Protein AF-M6UGB7-F1 (afdb_monomer_lite)

Structure (mmCIF, N/CA/C/O backbone):
data_AF-M6UGB7-F1
#
_entry.id   AF-M6UGB7-F1
#
loop_
_atom_site.group_PDB
_atom_site.id
_atom_site.type_symbol
_atom_site.label_atom_id
_atom_site.label_alt_id
_atom_site.label_comp_id
_atom_site.label_asym_id
_atom_site.label_entity_id
_atom_site.label_seq_id
_atom_site.pdbx_PDB_ins_code
_atom_site.Cartn_x
_atom_site.Cartn_y
_atom_site.Cartn_z
_atom_site.occupancy
_atom_site.B_iso_or_equiv
_atom_site.auth_seq_id
_atom_site.auth_comp_id
_atom_site.auth_asym_id
_atom_site.auth_atom_id
_atom_site.pdbx_PDB_model_num
ATOM 1 N N . MET A 1 1 ? 11.387 -7.022 -24.952 1.00 51.56 1 MET A N 1
ATOM 2 C CA . MET A 1 1 ? 10.448 -5.980 -24.496 1.00 51.56 1 MET A CA 1
ATOM 3 C C . MET A 1 1 ? 10.795 -5.708 -23.055 1.00 51.56 1 MET A C 1
ATOM 5 O O . MET A 1 1 ? 10.710 -6.623 -22.245 1.00 51.56 1 MET A O 1
ATOM 9 N N . ASP A 1 2 ? 11.311 -4.517 -22.792 1.00 47.62 2 ASP A N 1
ATOM 10 C CA . ASP A 1 2 ? 11.800 -4.109 -21.482 1.00 47.62 2 ASP A CA 1
ATOM 11 C C . ASP A 1 2 ? 10.588 -3.791 -20.595 1.00 47.62 2 ASP A C 1
ATOM 13 O O . ASP A 1 2 ? 9.979 -2.731 -20.692 1.00 47.62 2 ASP A O 1
ATOM 17 N N . VAL A 1 3 ? 10.145 -4.784 -19.819 1.00 56.75 3 VAL A N 1
ATOM 18 C CA . VAL A 1 3 ? 9.015 -4.682 -18.877 1.00 56.75 3 VAL A CA 1
ATOM 19 C C . VAL A 1 3 ? 9.521 -4.078 -17.567 1.00 56.75 3 VAL A C 1
ATOM 21 O O . VAL A 1 3 ? 9.309 -4.600 -16.476 1.00 56.75 3 VAL A O 1
ATOM 24 N N . HIS A 1 4 ? 10.238 -2.961 -17.641 1.00 60.25 4 HIS A N 1
ATOM 25 C CA . HIS A 1 4 ? 10.386 -2.111 -16.470 1.00 60.25 4 HIS A CA 1
ATOM 26 C C . HIS A 1 4 ? 9.003 -1.527 -16.194 1.00 60.25 4 HIS A C 1
ATOM 28 O O . HIS A 1 4 ? 8.607 -0.524 -16.777 1.00 60.25 4 HIS A O 1
ATOM 34 N N . LYS A 1 5 ? 8.208 -2.233 -15.378 1.00 64.31 5 LYS A N 1
ATOM 35 C CA . LYS A 1 5 ? 6.919 -1.740 -14.899 1.00 64.31 5 LYS A CA 1
ATOM 36 C C . LYS A 1 5 ? 7.197 -0.445 -14.132 1.00 64.31 5 LYS A C 1
ATOM 38 O O . LYS A 1 5 ? 7.564 -0.476 -12.962 1.00 64.31 5 LYS A O 1
ATOM 43 N N . GLU A 1 6 ? 7.025 0.692 -14.800 1.00 76.81 6 GLU A N 1
ATOM 44 C CA . GLU A 1 6 ? 7.170 2.030 -14.207 1.00 76.81 6 GLU A CA 1
ATOM 45 C C . GLU A 1 6 ? 6.172 2.251 -13.058 1.00 76.81 6 GLU A C 1
ATOM 47 O O . GLU A 1 6 ? 6.354 3.121 -12.204 1.00 76.81 6 GLU A O 1
ATOM 52 N N . THR A 1 7 ? 5.118 1.432 -13.009 1.00 80.00 7 THR A N 1
ATOM 53 C CA . THR A 1 7 ? 4.044 1.496 -12.024 1.00 80.00 7 THR A CA 1
ATOM 54 C C . THR A 1 7 ? 3.686 0.122 -11.460 1.00 80.00 7 THR A C 1
ATOM 56 O O . THR A 1 7 ? 3.583 -0.845 -12.215 1.00 80.00 7 THR A O 1
ATOM 59 N N . ILE A 1 8 ? 3.400 0.063 -10.161 1.00 81.56 8 ILE A N 1
ATOM 60 C CA . ILE A 1 8 ? 2.820 -1.089 -9.462 1.00 81.56 8 ILE A CA 1
ATOM 61 C C . ILE A 1 8 ? 1.349 -0.823 -9.150 1.00 81.56 8 ILE A C 1
ATOM 63 O O . ILE A 1 8 ? 0.964 0.309 -8.859 1.00 81.56 8 ILE A O 1
ATOM 67 N N . GLN A 1 9 ? 0.516 -1.855 -9.189 1.00 82.81 9 GLN A N 1
ATOM 68 C CA . GLN A 1 9 ? -0.866 -1.765 -8.723 1.00 82.81 9 GLN A CA 1
ATOM 69 C C . GLN A 1 9 ? -0.904 -2.275 -7.290 1.00 82.81 9 GLN A C 1
ATOM 71 O O . GLN A 1 9 ? -0.492 -3.393 -7.022 1.00 82.81 9 GLN A O 1
ATOM 76 N N . MET A 1 10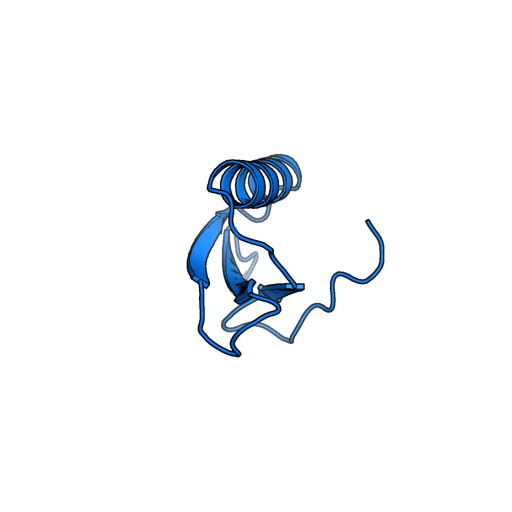 ? -1.333 -1.443 -6.352 1.00 83.56 10 MET A N 1
ATOM 77 C CA . MET A 1 10 ? -1.375 -1.775 -4.933 1.00 83.56 10 MET A CA 1
ATOM 78 C C . MET A 1 10 ? -2.812 -2.038 -4.519 1.00 83.56 10 MET A C 1
ATOM 80 O O . MET A 1 10 ? -3.662 -1.163 -4.678 1.00 83.56 10 MET A O 1
ATOM 84 N N . ALA A 1 11 ? -3.056 -3.220 -3.963 1.00 82.38 11 ALA A N 1
ATOM 85 C CA . ALA A 1 11 ? -4.306 -3.593 -3.322 1.00 82.38 11 ALA A CA 1
ATOM 86 C C . ALA A 1 11 ? -4.114 -3.640 -1.803 1.00 82.38 11 ALA A C 1
ATOM 88 O O . ALA A 1 11 ? -3.147 -4.224 -1.309 1.00 82.38 11 ALA A O 1
ATOM 89 N N . CYS A 1 12 ? -5.038 -3.029 -1.061 1.00 81.19 12 CYS A N 1
ATOM 90 C CA . CYS A 1 12 ? -4.997 -2.957 0.399 1.00 81.19 12 CYS A CA 1
ATOM 91 C C . CYS A 1 12 ? -6.232 -3.614 1.017 1.00 81.19 12 CYS A C 1
ATOM 93 O O . CYS A 1 12 ? -7.353 -3.365 0.572 1.00 81.19 12 CYS A O 1
ATOM 95 N N . L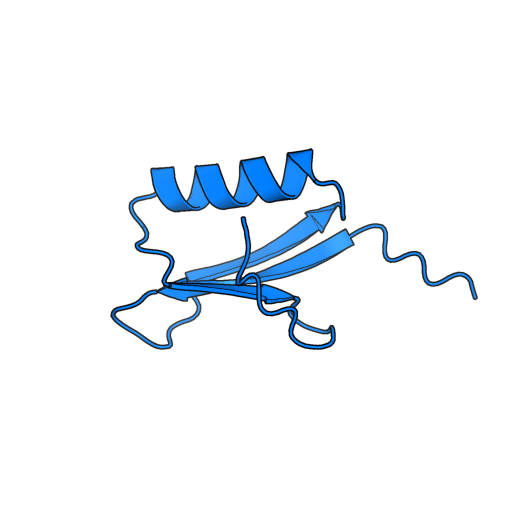EU A 1 13 ? -6.026 -4.416 2.062 1.00 80.81 13 LEU A N 1
ATOM 96 C CA . LEU A 1 13 ? -7.086 -5.096 2.816 1.00 80.81 13 LEU A CA 1
ATOM 97 C C . LEU A 1 13 ? -7.182 -4.532 4.237 1.00 80.81 13 LEU A C 1
ATOM 99 O O . LEU A 1 13 ? -6.157 -4.248 4.860 1.00 80.81 13 LEU A O 1
ATOM 103 N N . THR A 1 14 ? -8.402 -4.403 4.763 1.00 74.38 14 THR A N 1
ATOM 104 C CA . THR A 1 14 ? -8.634 -4.073 6.183 1.00 74.38 14 THR A CA 1
ATOM 105 C C . THR A 1 14 ? -8.580 -5.309 7.077 1.00 74.38 14 THR A C 1
ATOM 107 O O . THR A 1 14 ? -8.957 -6.393 6.647 1.00 74.38 14 THR A O 1
ATOM 110 N N . SER A 1 15 ? -8.211 -5.150 8.353 1.00 67.44 15 SER A N 1
ATOM 111 C CA . SER A 1 15 ? -8.166 -6.268 9.320 1.00 67.44 15 SER A CA 1
ATOM 112 C C . SER A 1 15 ? -9.547 -6.868 9.600 1.00 67.44 15 SER A C 1
ATOM 114 O O . SER A 1 15 ? -9.668 -8.055 9.890 1.00 67.44 15 SER A O 1
ATOM 116 N N . ASN A 1 16 ? -10.603 -6.053 9.519 1.00 65.94 16 ASN A N 1
ATOM 117 C CA . ASN A 1 16 ? -11.951 -6.463 9.918 1.00 65.94 16 ASN A CA 1
ATOM 118 C C . ASN A 1 16 ? -12.722 -7.180 8.798 1.00 65.94 16 ASN A C 1
ATOM 120 O O . ASN A 1 16 ? -13.632 -7.964 9.053 1.00 65.94 16 ASN A O 1
ATOM 124 N N . SER A 1 17 ? -12.340 -6.955 7.543 1.00 59.03 17 SER A N 1
ATOM 125 C CA . SER A 1 17 ? -12.977 -7.601 6.406 1.00 59.03 17 SER A CA 1
ATOM 126 C C . SER A 1 17 ? -11.938 -7.889 5.337 1.00 59.03 17 SER A C 1
ATOM 128 O O . SER A 1 17 ? -11.125 -7.029 5.007 1.00 59.03 17 SER A O 1
ATOM 130 N N . LYS A 1 18 ? -12.026 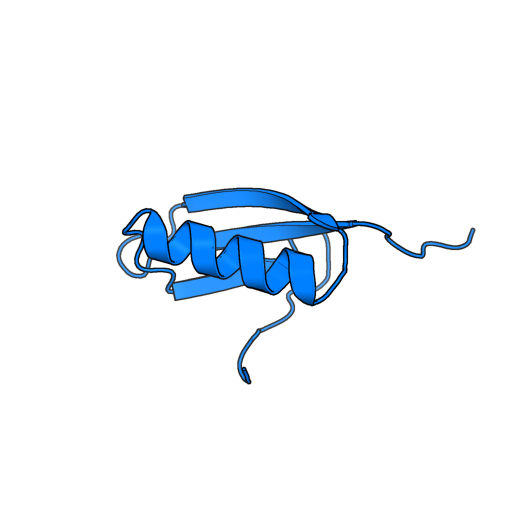-9.063 4.701 1.00 65.50 18 LYS A N 1
ATOM 131 C CA . LYS A 1 18 ? -11.317 -9.357 3.441 1.00 65.50 18 LYS A CA 1
ATOM 132 C C . LYS A 1 18 ? -11.774 -8.444 2.284 1.00 65.50 18 LYS A C 1
ATOM 134 O O . LYS A 1 18 ? -11.540 -8.769 1.124 1.00 65.50 18 LYS A O 1
ATOM 139 N N . ALA A 1 19 ? -12.474 -7.346 2.581 1.00 67.81 19 ALA A N 1
ATOM 140 C CA . ALA A 1 19 ? -12.856 -6.350 1.612 1.00 67.81 19 ALA A CA 1
ATOM 141 C C . ALA A 1 19 ? -11.617 -5.570 1.179 1.00 67.81 19 ALA A C 1
ATOM 143 O O . ALA A 1 19 ? -10.800 -5.114 1.986 1.00 67.81 19 ALA A O 1
ATOM 144 N N . LEU A 1 20 ? -11.511 -5.433 -0.134 1.00 69.56 20 LEU A N 1
ATOM 145 C CA . LEU A 1 20 ? -10.568 -4.554 -0.788 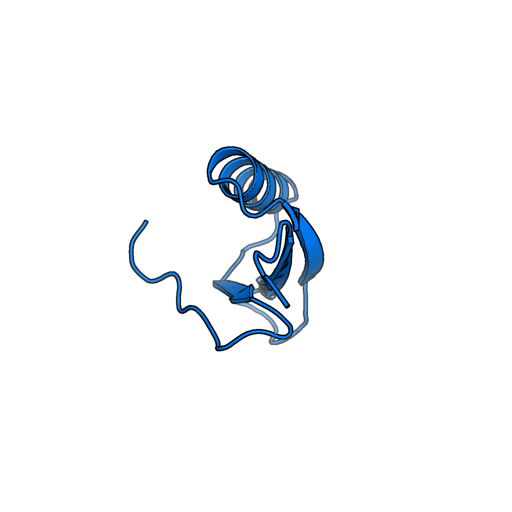1.00 69.56 20 LEU A CA 1
ATOM 146 C C . LEU A 1 20 ? -10.919 -3.113 -0.410 1.00 69.56 20 LEU A C 1
ATOM 148 O O . LEU A 1 20 ? -11.991 -2.615 -0.741 1.00 69.56 20 LEU A O 1
ATOM 152 N N . VAL A 1 21 ? -10.018 -2.456 0.307 1.00 72.00 21 VAL A N 1
ATOM 153 C CA . VAL A 1 21 ? -10.195 -1.078 0.783 1.00 72.00 21 VAL A CA 1
ATOM 154 C C . VAL A 1 21 ? -9.917 -0.106 -0.344 1.00 72.00 21 VAL A C 1
ATOM 156 O O . VAL A 1 21 ? -10.607 0.896 -0.520 1.00 72.00 21 VAL A O 1
ATOM 159 N N . LYS A 1 22 ? -8.854 -0.390 -1.094 1.00 76.62 22 LYS A N 1
ATOM 160 C CA . LYS A 1 22 ? -8.388 0.463 -2.173 1.00 76.62 22 LYS A CA 1
ATOM 161 C C . LYS A 1 22 ? -7.499 -0.341 -3.096 1.00 76.62 22 LYS A C 1
ATOM 163 O O . LYS A 1 22 ? -6.655 -1.108 -2.634 1.00 76.62 22 LYS A O 1
ATOM 168 N N . GLU A 1 23 ? -7.689 -0.118 -4.384 1.00 81.69 23 GLU A N 1
ATOM 169 C CA . GLU A 1 23 ? -6.797 -0.596 -5.424 1.00 81.69 23 GLU A CA 1
ATOM 170 C C . GLU A 1 23 ? -6.379 0.601 -6.269 1.00 81.69 23 GLU A C 1
ATOM 172 O O . GLU A 1 23 ? -7.226 1.346 -6.766 1.00 81.69 23 GLU A O 1
ATOM 177 N N . GLN A 1 24 ? -5.075 0.845 -6.365 1.00 82.94 24 GLN A N 1
ATOM 178 C CA . GLN A 1 24 ? -4.555 1.977 -7.120 1.00 82.94 24 GLN A CA 1
ATOM 179 C C . GLN A 1 24 ? -3.220 1.638 -7.769 1.00 82.94 24 GLN A C 1
ATOM 181 O O . GLN A 1 24 ? -2.331 1.070 -7.140 1.00 82.94 24 GLN A O 1
ATOM 186 N N . GLN A 1 25 ? -3.066 2.047 -9.025 1.00 84.56 25 GLN A N 1
ATOM 187 C CA . GLN A 1 25 ? -1.782 2.036 -9.706 1.00 84.56 25 GLN A CA 1
ATOM 188 C C . GLN A 1 25 ? -0.966 3.270 -9.301 1.00 84.56 25 GLN A C 1
ATOM 190 O O . GLN A 1 25 ? -1.435 4.404 -9.410 1.00 84.56 25 GLN A O 1
ATOM 195 N N . ILE A 1 26 ? 0.250 3.046 -8.816 1.00 86.12 26 ILE A N 1
ATOM 196 C CA . ILE A 1 26 ? 1.204 4.074 -8.395 1.00 86.12 26 ILE A CA 1
ATOM 197 C C . ILE A 1 26 ? 2.556 3.809 -9.051 1.00 86.12 26 ILE A C 1
ATOM 199 O O . ILE A 1 26 ? 2.834 2.686 -9.461 1.00 86.12 26 ILE A O 1
ATOM 203 N N . LYS A 1 27 ? 3.425 4.818 -9.148 1.00 85.12 27 LYS A N 1
ATOM 204 C CA . LYS A 1 27 ? 4.787 4.590 -9.649 1.00 85.12 27 LYS A CA 1
ATOM 205 C C . LYS A 1 27 ? 5.549 3.645 -8.725 1.00 85.12 27 LYS A C 1
ATOM 207 O O . LYS A 1 27 ? 5.380 3.713 -7.506 1.00 85.12 27 LYS A O 1
ATOM 212 N N . HIS A 1 28 ? 6.404 2.805 -9.301 1.00 83.62 28 HIS A N 1
ATOM 213 C CA . HIS A 1 28 ? 7.287 1.914 -8.551 1.00 83.62 28 HIS A CA 1
ATOM 214 C C . HIS A 1 28 ? 8.479 2.690 -7.963 1.00 83.62 28 HIS A C 1
ATOM 216 O O . HIS A 1 28 ? 9.640 2.424 -8.248 1.00 83.62 28 HIS A O 1
ATOM 222 N N . GLU A 1 29 ? 8.174 3.708 -7.164 1.00 85.81 29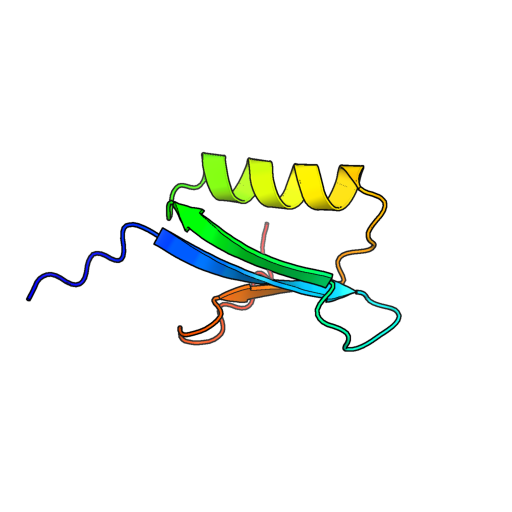 GLU A N 1
ATOM 223 C CA . GLU A 1 29 ? 9.144 4.568 -6.502 1.00 85.81 29 GLU A CA 1
ATOM 224 C C . GLU A 1 29 ? 8.864 4.536 -5.003 1.00 85.81 29 GLU A C 1
ATOM 226 O O . GLU A 1 29 ? 7.735 4.782 -4.569 1.00 85.81 29 GLU A O 1
ATOM 231 N N . GLU A 1 30 ? 9.893 4.292 -4.193 1.00 83.69 30 GLU A N 1
ATOM 232 C CA . GLU A 1 30 ? 9.761 4.150 -2.737 1.00 83.69 30 GLU A CA 1
ATOM 233 C C . GLU A 1 30 ? 9.001 5.328 -2.095 1.00 83.69 30 GLU A C 1
ATOM 235 O O . GLU A 1 30 ? 8.137 5.143 -1.235 1.00 83.69 30 GLU A O 1
ATOM 240 N N . GLY A 1 31 ? 9.254 6.554 -2.568 1.00 89.31 31 GLY A N 1
ATOM 241 C CA . GLY A 1 31 ? 8.574 7.756 -2.083 1.00 89.31 31 GLY A CA 1
ATOM 242 C C . GLY A 1 31 ? 7.071 7.793 -2.391 1.00 89.31 31 GLY A C 1
ATOM 243 O O . GLY A 1 31 ? 6.295 8.305 -1.584 1.00 89.31 31 GLY A O 1
ATOM 244 N N . GLN A 1 32 ? 6.641 7.241 -3.529 1.00 86.19 32 GLN A N 1
ATOM 245 C CA . GLN A 1 32 ? 5.223 7.156 -3.898 1.00 86.19 32 GLN A CA 1
ATOM 246 C C . GLN A 1 32 ? 4.511 6.075 -3.082 1.00 86.19 32 GLN A C 1
ATOM 248 O O . GLN A 1 32 ? 3.413 6.316 -2.581 1.00 86.19 32 GLN A O 1
ATOM 253 N N . ILE A 1 33 ? 5.173 4.936 -2.860 1.00 84.44 33 ILE A N 1
ATOM 254 C CA . ILE A 1 33 ? 4.664 3.839 -2.024 1.00 84.44 33 ILE A CA 1
ATOM 255 C C . ILE A 1 33 ? 4.471 4.316 -0.579 1.00 84.44 33 ILE A C 1
ATOM 257 O O . ILE A 1 33 ? 3.388 4.162 -0.010 1.00 84.44 33 ILE A O 1
ATOM 261 N N . LYS A 1 34 ? 5.473 4.994 0.000 1.00 87.94 34 LYS A N 1
ATOM 262 C CA . LYS A 1 34 ? 5.379 5.577 1.351 1.00 87.94 34 LYS A CA 1
ATOM 263 C C . LYS A 1 34 ? 4.231 6.582 1.469 1.00 87.94 34 LYS A C 1
ATOM 265 O O . LYS A 1 34 ? 3.460 6.511 2.427 1.00 87.94 34 LYS A O 1
ATOM 270 N N . LYS A 1 35 ? 4.074 7.486 0.492 1.00 90.19 35 LYS A N 1
ATOM 271 C CA . LYS A 1 35 ? 2.962 8.455 0.456 1.00 90.19 35 LYS A CA 1
ATOM 272 C C . LYS A 1 35 ? 1.600 7.773 0.367 1.00 90.19 35 LYS A C 1
ATOM 274 O O . LYS A 1 35 ? 0.668 8.200 1.043 1.00 90.19 35 LYS A O 1
ATOM 279 N N . PHE A 1 36 ? 1.484 6.724 -0.442 1.00 86.81 36 PHE A N 1
ATOM 280 C CA . PHE A 1 36 ? 0.251 5.958 -0.585 1.00 86.81 36 PHE A CA 1
ATOM 281 C C . PHE A 1 36 ? -0.158 5.296 0.739 1.00 86.81 36 PHE A C 1
ATOM 283 O O . PHE A 1 36 ? -1.280 5.500 1.202 1.00 86.81 36 PHE A O 1
ATOM 290 N N . ILE A 1 37 ? 0.769 4.602 1.408 1.00 82.38 37 ILE A N 1
ATOM 291 C CA . ILE A 1 37 ? 0.516 3.968 2.713 1.00 82.38 37 ILE A CA 1
ATOM 292 C C . ILE A 1 37 ? 0.174 5.014 3.783 1.00 82.38 37 ILE A C 1
ATOM 294 O O . ILE A 1 37 ? -0.765 4.818 4.554 1.00 82.38 37 ILE A O 1
ATOM 298 N N . GLN A 1 38 ? 0.897 6.139 3.837 1.00 87.06 38 GLN A N 1
ATOM 299 C CA . GLN A 1 38 ? 0.577 7.227 4.770 1.00 87.06 38 GLN A CA 1
ATOM 300 C C . GLN A 1 38 ? -0.825 7.785 4.535 1.00 87.06 38 GLN A C 1
ATOM 302 O O . GLN A 1 38 ? -1.571 7.960 5.493 1.00 87.06 38 GLN A O 1
ATOM 307 N N . LYS A 1 39 ? -1.203 8.019 3.273 1.00 86.88 39 LYS A N 1
ATOM 308 C CA . LYS A 1 39 ? -2.537 8.507 2.922 1.00 86.88 39 LYS A CA 1
ATOM 309 C C . LYS A 1 39 ? -3.620 7.543 3.397 1.00 86.88 39 LYS A C 1
ATOM 311 O O . LYS A 1 39 ? -4.574 7.982 4.027 1.00 86.88 39 LYS A O 1
ATOM 316 N N . LEU A 1 40 ? -3.430 6.243 3.177 1.00 82.00 40 LEU A N 1
ATOM 317 C CA . LEU A 1 40 ? -4.358 5.217 3.646 1.00 82.00 40 LEU A CA 1
ATOM 318 C C . LEU A 1 40 ? -4.492 5.190 5.178 1.00 82.00 40 LEU A C 1
ATOM 320 O O . LEU A 1 40 ? -5.609 5.085 5.680 1.00 82.00 40 LEU A O 1
ATOM 324 N N . LYS A 1 41 ? -3.383 5.337 5.919 1.00 81.81 41 LYS A N 1
ATOM 325 C CA . LYS A 1 41 ? -3.406 5.462 7.389 1.00 81.81 41 LYS A CA 1
ATOM 326 C C . LYS A 1 41 ? -4.137 6.734 7.839 1.00 81.81 41 LYS A C 1
ATOM 328 O O . LYS A 1 41 ? -4.913 6.688 8.787 1.00 81.81 41 LYS A O 1
ATOM 333 N N . SER A 1 42 ? -3.926 7.861 7.153 1.00 85.06 42 SER A N 1
ATOM 334 C CA . SER A 1 42 ? -4.620 9.128 7.434 1.00 85.06 42 SER A CA 1
ATOM 335 C C . SER A 1 42 ? -6.114 9.091 7.107 1.00 85.06 42 SER A C 1
ATOM 337 O O . SER A 1 42 ? -6.879 9.819 7.729 1.00 85.06 42 SER A O 1
ATOM 339 N N . GLU A 1 43 ? -6.546 8.244 6.170 1.00 81.81 43 GLU A N 1
ATOM 340 C CA . GLU A 1 43 ? -7.965 8.012 5.864 1.00 81.81 43 GLU A CA 1
ATOM 341 C C . GLU A 1 43 ? -8.692 7.214 6.970 1.00 81.81 43 GLU A C 1
ATOM 343 O O . GLU A 1 43 ? -9.889 6.970 6.854 1.00 81.81 43 GLU A O 1
ATOM 348 N N . GLY A 1 44 ? -8.001 6.823 8.051 1.00 70.88 44 GLY A N 1
ATOM 349 C CA . GLY A 1 44 ? -8.586 6.075 9.168 1.00 70.88 44 GLY A CA 1
ATOM 350 C C . GLY A 1 44 ? -8.810 4.593 8.862 1.00 70.88 44 GLY A C 1
ATOM 351 O O . GLY A 1 44 ? -9.473 3.900 9.630 1.00 70.88 44 GLY A O 1
ATOM 352 N N . ASN A 1 45 ? -8.259 4.097 7.751 1.00 74.56 45 ASN A N 1
ATOM 353 C CA . ASN A 1 45 ? -8.338 2.689 7.395 1.00 74.56 45 ASN A CA 1
ATOM 354 C C . ASN A 1 45 ? -7.289 1.897 8.178 1.00 74.56 45 ASN A C 1
ATOM 356 O O . ASN A 1 45 ? -6.088 2.159 8.080 1.00 74.56 45 ASN A O 1
ATOM 360 N N . GLU A 1 46 ? -7.733 0.882 8.916 1.00 75.31 46 GLU A N 1
ATOM 361 C CA . GLU A 1 46 ? -6.836 -0.073 9.558 1.00 75.31 46 GLU A CA 1
ATOM 362 C C . GLU A 1 46 ? -6.323 -1.066 8.505 1.00 75.31 46 GLU A C 1
ATOM 364 O O . GLU A 1 46 ? -6.933 -2.104 8.238 1.00 75.31 46 GLU A O 1
ATOM 369 N N . ILE A 1 47 ? -5.237 -0.687 7.828 1.00 77.00 47 ILE A N 1
ATOM 370 C CA . ILE A 1 47 ? -4.609 -1.505 6.788 1.00 77.00 47 ILE A CA 1
ATOM 371 C C . ILE A 1 47 ? -3.966 -2.727 7.442 1.00 77.00 47 ILE A C 1
ATOM 373 O O . ILE A 1 47 ? -3.025 -2.595 8.223 1.00 77.00 47 ILE A O 1
ATOM 377 N N . HIS A 1 48 ? -4.437 -3.910 7.069 1.00 78.44 48 HIS A N 1
ATOM 378 C CA . HIS A 1 48 ? -3.879 -5.179 7.520 1.00 78.44 48 HIS A CA 1
ATOM 379 C C . HIS A 1 48 ? -2.716 -5.633 6.644 1.00 78.44 48 HIS A C 1
ATOM 381 O O . HIS A 1 48 ? -1.685 -6.077 7.138 1.00 78.44 48 HIS A O 1
ATOM 387 N N . CYS A 1 49 ? -2.885 -5.529 5.324 1.00 77.50 49 CYS A N 1
ATOM 388 C CA . CYS A 1 49 ? -1.851 -5.886 4.362 1.00 77.50 49 CYS A CA 1
ATOM 389 C C . CYS A 1 49 ? -2.022 -5.119 3.046 1.00 77.50 49 CYS A C 1
ATOM 391 O O . CYS A 1 49 ? -3.136 -4.764 2.647 1.00 77.50 49 CYS A O 1
ATOM 393 N N . CYS A 1 50 ? -0.891 -4.886 2.380 1.00 80.31 50 CYS A N 1
ATOM 394 C CA . CYS A 1 50 ? -0.801 -4.367 1.020 1.00 80.31 50 CYS A CA 1
ATOM 395 C C . CYS A 1 50 ? -0.107 -5.423 0.154 1.00 80.31 50 CYS A C 1
ATOM 397 O O . CYS A 1 50 ? 0.863 -6.023 0.611 1.00 80.31 50 CYS A O 1
ATOM 399 N N . TYR A 1 51 ? -0.561 -5.635 -1.078 1.00 77.62 51 TYR A N 1
ATOM 400 C CA . TYR A 1 51 ? 0.103 -6.519 -2.042 1.00 77.62 51 TYR A CA 1
ATOM 401 C C . TYR A 1 51 ? 0.043 -5.938 -3.458 1.00 77.62 51 TYR A C 1
ATOM 403 O O . TYR A 1 51 ? -0.820 -5.110 -3.762 1.00 77.62 51 TYR A O 1
ATOM 411 N N . GLU A 1 52 ? 0.975 -6.346 -4.326 1.00 79.38 52 GLU A N 1
ATOM 412 C CA . GLU A 1 52 ? 0.923 -5.985 -5.747 1.00 79.38 52 GLU A CA 1
ATOM 413 C C . GLU A 1 52 ? -0.225 -6.750 -6.426 1.00 79.38 52 GLU A C 1
ATOM 415 O O . GLU A 1 52 ? -0.191 -7.976 -6.538 1.00 79.38 52 GLU A O 1
ATOM 420 N N . ALA A 1 53 ? -1.253 -6.040 -6.882 1.00 70.00 53 ALA A N 1
ATOM 421 C CA . ALA A 1 53 ? -2.306 -6.593 -7.719 1.00 70.00 53 ALA A CA 1
ATOM 422 C C . ALA A 1 53 ? -1.774 -6.790 -9.151 1.00 70.00 53 ALA A C 1
ATOM 424 O O . ALA A 1 53 ? -1.174 -5.897 -9.742 1.00 70.00 53 ALA A O 1
ATOM 425 N N . GLY A 1 54 ? -1.951 -7.984 -9.721 1.00 63.88 54 GLY A N 1
ATOM 426 C CA . GLY A 1 54 ? -1.454 -8.300 -11.070 1.00 63.88 54 GLY A CA 1
ATOM 427 C C . GLY A 1 54 ? 0.060 -8.566 -11.172 1.00 63.88 54 GLY A C 1
ATOM 428 O O . GLY A 1 54 ? 0.594 -8.667 -12.280 1.00 63.88 54 GLY A O 1
ATOM 429 N N . GLY A 1 55 ? 0.757 -8.699 -10.041 1.00 57.00 55 GLY A N 1
ATOM 430 C CA . GLY A 1 55 ? 2.120 -9.229 -9.933 1.00 57.00 55 GLY A CA 1
ATOM 431 C C . GLY A 1 55 ? 2.184 -10.390 -8.930 1.00 57.00 55 GLY A C 1
ATOM 432 O O . GLY A 1 55 ? 1.182 -10.682 -8.272 1.00 57.00 55 GLY A O 1
ATOM 433 N N . PRO A 1 56 ? 3.320 -11.102 -8.814 1.00 47.62 56 PRO A N 1
ATOM 434 C CA . PRO A 1 56 ? 3.510 -12.064 -7.733 1.00 47.62 56 PRO A CA 1
ATOM 435 C C . PRO A 1 56 ? 3.362 -11.345 -6.385 1.00 47.62 56 PRO A C 1
ATOM 437 O O . PRO A 1 56 ? 3.908 -10.264 -6.189 1.00 47.62 56 PRO A O 1
ATOM 440 N N . VAL A 1 57 ? 2.592 -11.935 -5.470 1.00 46.62 57 VAL A N 1
ATOM 441 C CA . VAL A 1 57 ? 2.246 -11.351 -4.167 1.00 46.62 57 VAL A CA 1
ATOM 442 C C . VAL A 1 57 ? 3.521 -11.004 -3.391 1.00 46.62 57 VAL A C 1
ATOM 444 O O . VAL A 1 57 ? 4.196 -11.887 -2.864 1.00 46.62 57 VAL A O 1
ATOM 447 N N . ILE A 1 58 ? 3.852 -9.716 -3.305 1.00 50.66 58 ILE A N 1
ATOM 448 C CA . ILE A 1 58 ? 4.956 -9.236 -2.472 1.00 50.66 58 ILE A CA 1
ATOM 449 C C . ILE A 1 58 ? 4.416 -9.089 -1.048 1.00 50.66 58 ILE A C 1
ATOM 451 O O . ILE A 1 58 ? 3.651 -8.172 -0.753 1.00 50.66 58 ILE A O 1
ATOM 455 N N . HIS A 1 59 ? 4.767 -10.028 -0.169 1.00 42.09 59 HIS A N 1
ATOM 456 C CA . HIS A 1 59 ? 4.494 -9.908 1.260 1.00 42.09 59 HIS A CA 1
ATOM 457 C C . HIS A 1 59 ? 5.416 -8.831 1.848 1.00 42.09 59 HIS A C 1
ATOM 459 O O . HIS A 1 59 ? 6.589 -9.087 2.120 1.00 42.09 59 HIS A O 1
ATOM 465 N N . PHE A 1 60 ? 4.890 -7.619 2.037 1.00 45.88 60 PHE A N 1
ATOM 466 C CA . PHE A 1 60 ? 5.564 -6.555 2.787 1.00 45.88 60 PHE A CA 1
ATOM 467 C C . PHE A 1 60 ? 5.586 -6.927 4.275 1.00 45.88 60 PHE A C 1
ATOM 469 O O . PHE A 1 60 ? 4.741 -6.476 5.043 1.00 45.88 60 PHE A O 1
ATOM 476 N N . THR A 1 61 ? 6.511 -7.801 4.669 1.00 37.91 61 THR A N 1
ATOM 477 C CA . THR A 1 61 ? 6.664 -8.236 6.069 1.00 37.91 61 THR A CA 1
ATOM 478 C C . THR A 1 61 ? 7.839 -7.565 6.786 1.00 37.91 61 THR A C 1
ATOM 480 O O . THR A 1 61 ? 8.114 -7.938 7.915 1.00 37.91 61 THR A O 1
ATOM 483 N N . ASP A 1 62 ? 8.514 -6.576 6.182 1.00 35.44 62 ASP A N 1
ATOM 484 C CA . ASP A 1 62 ? 9.704 -5.947 6.790 1.00 35.44 62 ASP A CA 1
ATOM 485 C C . ASP A 1 62 ? 9.910 -4.474 6.343 1.00 35.44 62 ASP A C 1
ATOM 487 O O . ASP A 1 62 ? 10.813 -4.152 5.571 1.00 35.44 62 ASP A O 1
ATOM 491 N N . ILE A 1 63 ? 9.028 -3.563 6.783 1.00 41.22 63 ILE A N 1
ATOM 492 C CA . ILE A 1 63 ? 9.316 -2.111 6.874 1.00 41.22 63 ILE A CA 1
ATOM 493 C C . ILE A 1 63 ? 9.144 -1.675 8.323 1.00 41.22 63 ILE A C 1
ATOM 495 O O . ILE A 1 63 ? 8.078 -2.001 8.894 1.00 41.22 63 ILE A O 1
#

Foldseek 3Di:
DPPPVQWFWKWWAAPVDNDTPDTDIWGPDPVGVVVVVVVCVVVVGRTPFMFGDPDPGDGPPDD

Sequence (63 aa):
MDVHKETIQMACLTSNSKALVKEQQIKHEEGQIKKFIQKLKSEGNEIHCCYEAGGPVIHFTDI

Organism: NCBI:txid1049985

Secondary structure (DSSP, 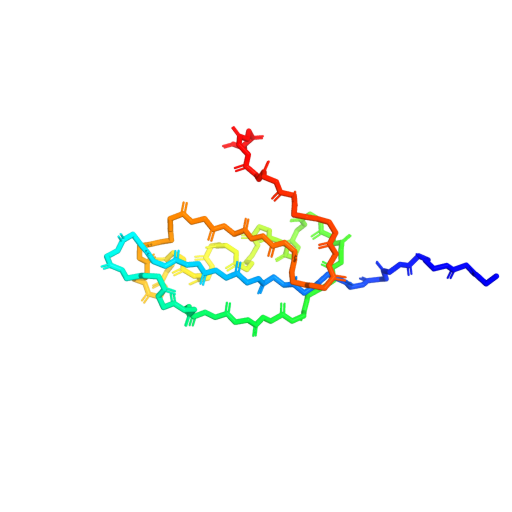8-state):
-----SEEEEEEEESS-S-EEEEEEEES-HHHHHHHHHHHHHTT--EEEEEETTSS-------

pLDDT: mean 72.42, std 14.59, range [35.44, 90.19]

Radius of gyration: 11.96 Å; chains: 1; bounding box: 25×21×34 Å